Protein AF-A0A258KRB8-F1 (afdb_monomer)

Mean predicted aligned error: 3.17 Å

Sequence (82 aa):
MTSAVEANCDGLVGPTHSYVGLSPGNLASQKNAGEVSNPRGAALEGLGKMRKLADWGLPQFALPPHERPDISLLKSLGFSGS

Secondary structure (DSSP, 8-state):
-PPP---EEEEPPPTT-------TT-HHHHHTTTPPP-HHHHHHHHHHHHHHHHHTT--EEEEPPPPSS-HHHHHHTT----

pLDDT: mean 96.92, std 5.23, range [59.16, 98.75]

Solvent-accessible surface area (backbone atoms only — not comparable to full-atom values): 5176 Å² total; per-residue (Å²): 136,88,85,84,79,84,65,48,74,42,76,45,58,38,85,80,50,66,34,77,35,88,44,88,91,41,64,70,40,51,74,42,41,77,48,91,61,56,28,68,56,54,29,50,55,50,50,52,52,51,49,54,44,38,77,72,70,44,51,65,48,78,38,81,52,75,82,73,83,56,60,69,60,46,43,74,75,70,51,83,88,134

Foldseek 3Di:
DDDDADAAEEEQQDPPDDLQLPDPPPPVSPVCHPPDDDSVVVRVVRVVVQVVCVVVVGHGHYDY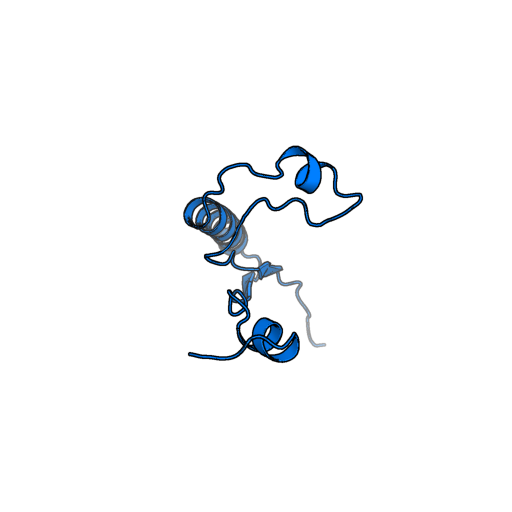DDDPPPVVVVVVVPDDDD

Structure (mmCIF, N/CA/C/O backbone):
data_AF-A0A258KRB8-F1
#
_entry.id   AF-A0A258KRB8-F1
#
loop_
_atom_site.group_PDB
_atom_site.id
_atom_site.type_symbol
_atom_site.label_atom_id
_atom_site.label_alt_id
_atom_site.label_comp_id
_atom_site.label_asym_id
_atom_site.label_entity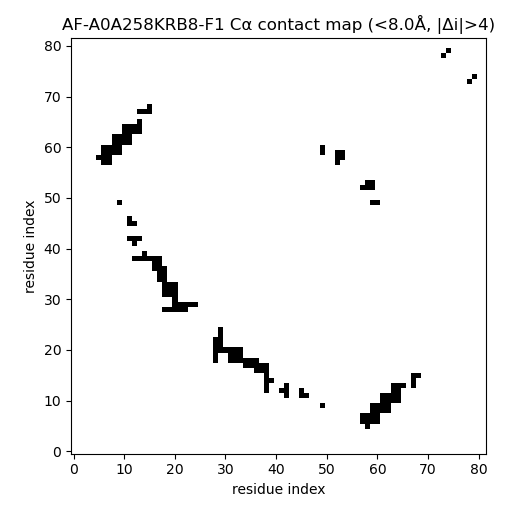_id
_atom_site.label_seq_id
_atom_site.pdbx_PDB_ins_code
_atom_site.Cartn_x
_atom_site.Cartn_y
_atom_site.Cartn_z
_atom_site.occupancy
_atom_site.B_iso_or_equiv
_atom_site.auth_seq_id
_atom_site.auth_comp_id
_atom_site.auth_asym_id
_atom_site.auth_atom_id
_atom_site.pdbx_PDB_model_num
ATOM 1 N N . M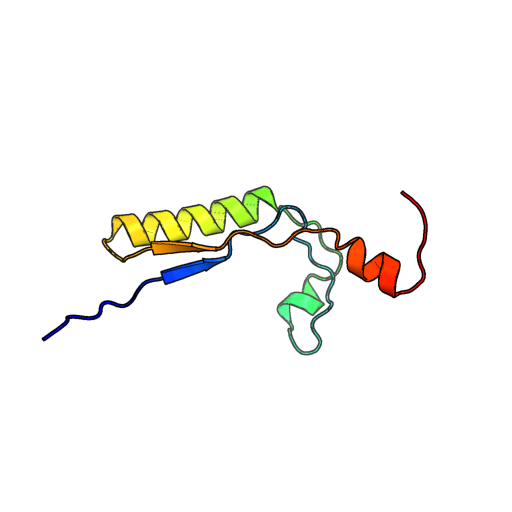ET A 1 1 ? -27.803 -15.540 20.927 1.00 59.16 1 MET A N 1
ATOM 2 C CA . MET A 1 1 ? -27.629 -14.904 19.604 1.00 59.16 1 MET A CA 1
ATOM 3 C C . MET A 1 1 ? -26.216 -14.366 19.546 1.00 59.16 1 MET A C 1
ATOM 5 O O . MET A 1 1 ? -25.826 -13.664 20.469 1.00 59.16 1 MET A O 1
ATOM 9 N N . THR A 1 2 ? -25.433 -14.742 18.543 1.00 74.81 2 THR A N 1
ATOM 10 C CA . THR A 1 2 ? -24.096 -14.178 18.329 1.00 74.81 2 THR A CA 1
ATOM 11 C C . THR A 1 2 ? -24.265 -12.833 17.628 1.00 74.81 2 THR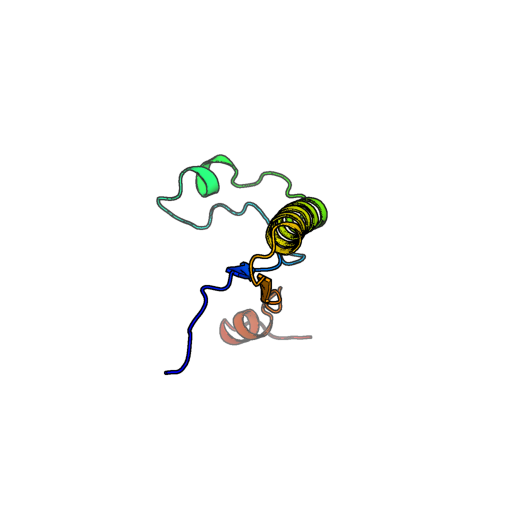 A C 1
ATOM 13 O O . THR A 1 2 ? -24.914 -12.771 16.588 1.00 74.81 2 THR A O 1
ATOM 16 N N . SER A 1 3 ? -23.740 -11.757 18.213 1.00 88.12 3 SER A N 1
ATOM 17 C CA . SER A 1 3 ? -23.740 -10.435 17.579 1.00 88.12 3 SER A CA 1
ATOM 18 C C . SER A 1 3 ? -22.580 -10.355 16.592 1.00 88.12 3 SER A C 1
ATOM 20 O O . SER A 1 3 ? -21.448 -10.657 16.966 1.00 88.12 3 SER A O 1
ATOM 22 N N . ALA A 1 4 ? -22.852 -9.946 15.355 1.00 93.62 4 ALA A N 1
ATOM 23 C CA . ALA A 1 4 ? -21.823 -9.609 14.375 1.00 93.62 4 ALA A CA 1
ATOM 24 C C . ALA A 1 4 ? -21.626 -8.088 14.342 1.00 93.62 4 ALA A C 1
ATOM 26 O O . ALA A 1 4 ? -22.569 -7.334 14.585 1.00 93.62 4 ALA A O 1
ATOM 27 N N . VAL A 1 5 ? -20.405 -7.648 14.053 1.00 94.88 5 VAL A N 1
ATOM 28 C CA . VAL A 1 5 ? -20.051 -6.233 13.888 1.00 94.88 5 VAL A CA 1
ATOM 29 C C . VAL A 1 5 ? -19.240 -6.109 12.604 1.00 94.88 5 VAL A C 1
ATOM 31 O O . VAL A 1 5 ? -18.416 -6.975 12.310 1.00 94.88 5 VAL A O 1
ATOM 34 N N . GLU A 1 6 ? -19.494 -5.057 11.832 1.00 97.00 6 GLU A N 1
ATOM 35 C CA . GLU A 1 6 ? -18.694 -4.734 10.654 1.00 97.00 6 GLU A CA 1
ATOM 36 C C . GLU A 1 6 ? -17.289 -4.287 11.073 1.00 97.00 6 GLU A C 1
ATOM 38 O O . GLU A 1 6 ? -17.119 -3.530 12.031 1.00 97.00 6 GLU A O 1
ATOM 43 N N . ALA A 1 7 ? -16.280 -4.761 10.351 1.00 97.31 7 ALA A N 1
ATOM 44 C CA . ALA A 1 7 ? -14.896 -4.380 10.565 1.00 97.31 7 ALA A CA 1
ATOM 45 C C . ALA A 1 7 ? -14.266 -3.916 9.255 1.00 97.31 7 ALA A C 1
ATOM 47 O O . ALA A 1 7 ? -14.471 -4.529 8.207 1.00 97.31 7 ALA A O 1
ATOM 48 N N . ASN A 1 8 ? -13.447 -2.872 9.341 1.00 98.50 8 ASN A N 1
ATOM 49 C CA . ASN A 1 8 ? -12.650 -2.399 8.221 1.00 98.50 8 ASN A CA 1
ATOM 50 C C . ASN A 1 8 ? -11.351 -3.202 8.141 1.00 98.50 8 ASN A C 1
ATOM 52 O O . ASN A 1 8 ? -10.615 -3.308 9.122 1.00 98.50 8 ASN A O 1
ATOM 56 N N . CYS A 1 9 ? -11.052 -3.740 6.963 1.00 98.38 9 CYS A N 1
ATOM 57 C CA . CYS A 1 9 ? -9.795 -4.422 6.666 1.00 98.38 9 CYS A CA 1
ATOM 58 C C . CYS A 1 9 ? -9.117 -3.693 5.510 1.00 98.38 9 CYS A C 1
ATOM 60 O O . CYS A 1 9 ? -9.491 -3.864 4.351 1.00 98.38 9 CYS A O 1
ATOM 62 N N . ASP A 1 10 ? -8.122 -2.873 5.826 1.00 98.69 10 ASP A N 1
ATOM 63 C CA . ASP A 1 10 ? -7.495 -1.991 4.851 1.00 98.69 10 ASP A CA 1
ATOM 64 C C . ASP A 1 10 ? -6.159 -2.534 4.351 1.00 98.69 10 ASP A C 1
ATOM 66 O O . ASP A 1 10 ? -5.351 -3.046 5.123 1.00 98.69 10 ASP A O 1
ATOM 70 N N . GLY A 1 11 ? -5.890 -2.373 3.054 1.00 98.50 11 GLY A N 1
ATOM 71 C CA . GLY A 1 11 ? -4.596 -2.717 2.469 1.00 98.50 11 GLY A CA 1
ATOM 72 C C . GLY A 1 11 ? -3.514 -1.711 2.857 1.00 98.50 11 GLY A C 1
ATOM 73 O O . GLY A 1 11 ? -3.647 -0.515 2.592 1.00 98.50 11 GLY A O 1
ATOM 74 N N . LEU A 1 12 ? -2.416 -2.190 3.443 1.00 98.31 12 LEU A N 1
ATOM 75 C CA . LEU A 1 12 ? -1.221 -1.380 3.640 1.00 98.31 12 LEU A CA 1
ATOM 76 C C . LEU A 1 12 ? -0.509 -1.191 2.295 1.00 98.31 12 LEU A C 1
ATOM 78 O O . LEU A 1 12 ? -0.179 -2.158 1.606 1.00 98.31 12 LEU A O 1
ATOM 82 N N . VAL A 1 13 ? -0.256 0.063 1.924 1.00 98.56 13 VAL A N 1
ATOM 83 C CA . VAL A 1 13 ? 0.438 0.390 0.673 1.00 98.56 13 VAL A CA 1
ATOM 84 C C . VAL A 1 13 ? 1.866 -0.160 0.709 1.00 98.56 13 VAL A C 1
ATOM 86 O O . VAL A 1 13 ? 2.623 0.092 1.646 1.00 98.56 13 VAL A O 1
ATOM 89 N N . GLY A 1 14 ? 2.228 -0.924 -0.323 1.00 98.31 14 GLY A N 1
ATOM 90 C CA . GLY A 1 14 ? 3.547 -1.539 -0.446 1.00 98.31 14 GLY A CA 1
ATOM 91 C C . GLY A 1 14 ? 4.646 -0.567 -0.896 1.00 98.31 14 GLY A C 1
ATOM 92 O O . GLY A 1 14 ? 4.361 0.477 -1.489 1.00 98.31 14 GLY A O 1
ATOM 93 N N . PRO A 1 15 ? 5.924 -0.930 -0.687 1.00 98.19 15 PRO A N 1
ATOM 94 C CA . PRO A 1 15 ? 7.066 -0.065 -0.993 1.00 98.19 15 PRO A CA 1
ATOM 95 C C . PRO A 1 15 ? 7.259 0.199 -2.494 1.00 98.19 15 PRO A C 1
ATOM 97 O O . PRO A 1 15 ? 7.898 1.178 -2.861 1.00 98.19 15 PRO A O 1
ATOM 100 N N . THR A 1 16 ? 6.687 -0.637 -3.365 1.00 98.25 16 THR A N 1
ATOM 101 C CA . THR A 1 16 ? 6.761 -0.497 -4.830 1.00 98.25 16 THR A CA 1
ATOM 102 C C . THR A 1 16 ? 5.551 0.227 -5.435 1.00 98.25 16 THR A C 1
ATOM 104 O O . THR A 1 16 ? 5.290 0.095 -6.634 1.00 98.25 16 THR A O 1
ATOM 107 N N . HIS A 1 17 ? 4.758 0.936 -4.622 1.00 98.31 17 HIS A N 1
AT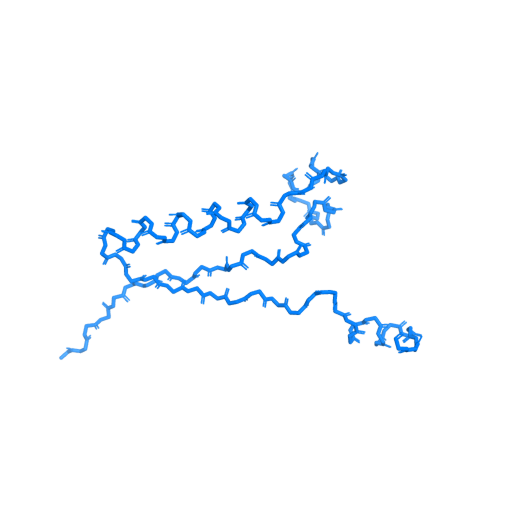OM 108 C CA . HIS A 1 17 ? 3.661 1.769 -5.117 1.00 98.31 17 HIS A CA 1
ATOM 109 C C . HIS A 1 17 ? 4.171 2.745 -6.186 1.00 98.31 17 HIS A C 1
ATOM 111 O O . HIS A 1 17 ? 5.165 3.428 -5.965 1.00 98.31 17 HIS A O 1
ATOM 117 N N . SER A 1 18 ? 3.518 2.774 -7.349 1.00 97.88 18 SER A N 1
ATOM 118 C CA . SER A 1 18 ? 3.958 3.537 -8.521 1.00 97.88 18 SER A CA 1
ATOM 119 C C . SER A 1 18 ? 2.799 3.814 -9.477 1.00 97.88 18 SER A C 1
ATOM 121 O O . SER A 1 18 ? 1.770 3.130 -9.447 1.00 97.88 18 SER A O 1
ATOM 123 N N . TYR A 1 19 ? 2.971 4.807 -10.349 1.00 98.12 19 TYR A N 1
ATOM 124 C CA . TYR A 1 19 ? 1.980 5.187 -11.351 1.00 98.12 19 TYR A CA 1
ATOM 125 C C . TYR A 1 19 ? 2.382 4.689 -12.742 1.00 98.12 19 TYR A C 1
ATOM 127 O O . TYR A 1 19 ? 2.940 5.418 -13.551 1.00 98.12 19 TYR A O 1
ATOM 135 N N . VAL A 1 20 ? 2.107 3.415 -13.034 1.00 97.25 20 VAL A N 1
ATOM 136 C CA . VAL A 1 20 ? 2.543 2.777 -14.297 1.00 97.25 20 VAL A CA 1
ATOM 137 C C . VAL A 1 20 ? 1.485 2.863 -15.412 1.00 97.25 20 VAL A C 1
ATOM 139 O O . VAL A 1 20 ? 1.799 2.676 -16.581 1.00 97.25 20 VAL A O 1
ATOM 142 N N . GLY A 1 21 ? 0.221 3.150 -15.086 1.00 97.06 21 GLY A N 1
ATOM 143 C CA . GLY A 1 21 ? -0.848 3.254 -16.094 1.00 97.06 21 GLY A CA 1
ATOM 144 C C . GLY A 1 21 ? -1.387 1.915 -16.617 1.00 97.06 21 GLY A C 1
ATOM 145 O O . GLY A 1 21 ? -2.008 1.875 -17.675 1.00 97.06 21 GLY A O 1
ATOM 146 N N . LEU A 1 22 ? -1.183 0.811 -15.888 1.00 97.12 22 LEU A N 1
ATOM 147 C CA . LEU A 1 22 ? -1.508 -0.555 -16.339 1.00 97.12 22 LEU A CA 1
ATOM 148 C C . LEU A 1 22 ? -3.001 -0.935 -16.255 1.00 97.12 22 LEU A C 1
ATOM 150 O O . LEU A 1 22 ? -3.338 -2.105 -16.405 1.00 97.12 22 LEU A O 1
ATOM 154 N N . SER A 1 23 ? -3.907 0.006 -15.971 1.00 96.75 23 SER A N 1
ATOM 155 C CA . SER A 1 23 ? -5.344 -0.262 -15.788 1.00 96.75 23 SER A CA 1
ATOM 156 C C . SER A 1 23 ? -6.196 0.429 -16.864 1.00 96.75 23 SER A C 1
ATOM 158 O O . SER A 1 23 ? -6.655 1.555 -16.646 1.00 96.75 23 SER A O 1
ATOM 160 N N . PRO A 1 24 ? -6.435 -0.211 -18.026 1.00 95.56 24 PRO A N 1
ATOM 161 C CA . PRO A 1 24 ? -7.311 0.326 -19.064 1.00 95.56 24 PRO A CA 1
ATOM 162 C C . PRO A 1 24 ? -8.709 0.657 -18.526 1.00 95.56 24 PRO A C 1
ATOM 164 O O . PRO A 1 24 ? -9.311 -0.138 -17.809 1.00 95.56 24 PRO A O 1
ATOM 167 N N . GLY A 1 25 ? -9.215 1.848 -18.851 1.00 96.88 25 GLY A N 1
ATOM 168 C CA . GLY A 1 25 ? -10.510 2.345 -18.365 1.00 96.88 25 GLY A CA 1
ATOM 169 C C . GLY A 1 25 ? -10.446 3.076 -17.018 1.00 96.88 25 GLY A C 1
ATOM 170 O O . GLY A 1 25 ? -11.356 3.837 -16.697 1.00 96.88 25 GLY A O 1
ATOM 171 N N . ASN A 1 26 ? -9.354 2.944 -16.257 1.00 98.06 26 ASN A N 1
ATOM 172 C CA . ASN A 1 26 ? -9.121 3.771 -15.077 1.00 98.06 26 ASN A CA 1
ATOM 173 C C . ASN A 1 26 ? -8.457 5.094 -15.488 1.00 98.06 26 ASN A C 1
ATOM 175 O O . ASN A 1 26 ? -7.235 5.182 -15.627 1.00 98.06 26 ASN A O 1
ATOM 179 N N . LEU A 1 27 ? -9.273 6.143 -15.628 1.00 97.81 27 LEU A N 1
ATOM 180 C CA . LEU A 1 27 ? -8.809 7.475 -16.023 1.00 97.81 27 LEU A CA 1
ATOM 181 C C . LEU A 1 27 ? -7.731 8.036 -15.083 1.00 97.81 27 LEU A C 1
ATOM 183 O O . LEU A 1 27 ? -6.825 8.712 -15.556 1.00 97.81 27 LEU A O 1
ATOM 187 N N . ALA A 1 28 ? -7.792 7.765 -13.775 1.00 97.50 28 ALA A N 1
ATOM 188 C CA . ALA A 1 28 ? -6.777 8.236 -12.832 1.00 97.50 28 ALA A CA 1
ATOM 189 C C . ALA A 1 28 ? -5.437 7.509 -13.031 1.00 97.50 28 ALA A C 1
ATOM 191 O O . ALA A 1 28 ? -4.389 8.146 -13.007 1.00 97.50 28 ALA A O 1
ATOM 192 N N . SER A 1 29 ? -5.463 6.196 -13.286 1.00 97.25 29 SER A N 1
ATOM 193 C CA . SER A 1 29 ? -4.250 5.424 -13.592 1.00 97.25 29 SER A CA 1
ATOM 194 C C . SER A 1 29 ? -3.592 5.903 -14.887 1.00 97.25 29 SER A C 1
ATOM 196 O O . SER A 1 29 ? -2.384 6.114 -14.913 1.00 97.25 29 SER A O 1
ATOM 198 N N . GLN A 1 30 ? -4.389 6.122 -15.936 1.00 97.75 30 GLN A N 1
ATOM 199 C CA . GLN A 1 30 ? -3.898 6.570 -17.242 1.00 97.75 30 GLN A CA 1
ATOM 200 C C . GLN A 1 30 ? -3.349 8.000 -17.202 1.00 97.75 30 GLN A C 1
ATOM 202 O O . GLN A 1 30 ? -2.295 8.263 -17.769 1.00 97.75 30 GLN A O 1
ATOM 207 N N . LYS A 1 31 ? -4.038 8.923 -16.519 1.00 97.94 31 LYS A N 1
ATOM 208 C CA . LYS A 1 31 ? -3.635 10.338 -16.451 1.00 97.94 31 LYS A CA 1
ATOM 209 C C . LYS A 1 31 ? -2.338 10.571 -15.682 1.00 97.94 31 LYS A C 1
ATOM 211 O O . LYS A 1 31 ? -1.626 11.504 -16.015 1.00 97.94 31 LYS A O 1
ATOM 216 N N . ASN A 1 32 ? -2.054 9.758 -14.666 1.00 97.75 32 ASN A N 1
ATOM 217 C CA . ASN A 1 32 ? -0.853 9.901 -13.835 1.00 97.75 32 ASN A CA 1
ATOM 218 C C . ASN A 1 32 ? 0.280 8.952 -14.267 1.00 97.75 32 ASN A C 1
ATOM 220 O O . ASN A 1 32 ? 1.257 8.795 -13.541 1.00 97.75 32 ASN A O 1
ATOM 224 N N . ALA A 1 33 ? 0.144 8.261 -15.403 1.00 97.88 33 ALA A N 1
ATOM 225 C CA . ALA A 1 33 ? 1.132 7.287 -15.850 1.00 97.88 33 ALA A CA 1
ATOM 226 C C . ALA A 1 33 ? 2.507 7.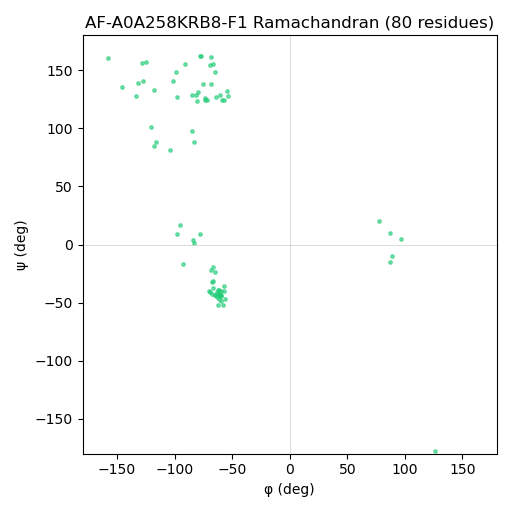945 -16.072 1.00 97.88 33 ALA A C 1
ATOM 228 O O . ALA A 1 33 ? 2.619 8.931 -16.794 1.00 97.88 33 ALA A O 1
ATOM 229 N N . GLY A 1 34 ? 3.552 7.373 -15.471 1.00 96.94 34 GLY A N 1
ATOM 230 C CA . GLY A 1 34 ? 4.931 7.866 -15.537 1.00 96.94 34 GLY A CA 1
ATOM 231 C C . GLY A 1 34 ? 5.307 8.888 -14.460 1.00 96.94 34 GLY A C 1
ATOM 232 O O . GLY A 1 34 ? 6.493 9.171 -14.304 1.00 96.94 34 GLY A O 1
ATOM 233 N N . GLU A 1 35 ? 4.345 9.403 -13.691 1.00 98.31 35 GLU A N 1
ATOM 234 C CA . GLU A 1 35 ? 4.620 10.364 -12.620 1.00 98.31 35 GLU A CA 1
ATOM 235 C C . GLU A 1 35 ? 5.365 9.733 -11.435 1.00 98.31 35 GLU A C 1
ATOM 237 O O . GLU A 1 35 ? 5.253 8.536 -11.142 1.00 98.31 35 GLU A O 1
ATOM 242 N N . VAL A 1 36 ? 6.105 10.569 -10.700 1.00 98.19 36 VAL A N 1
ATOM 243 C CA . VAL A 1 36 ? 6.847 10.140 -9.508 1.00 98.19 36 VAL A CA 1
ATOM 244 C C . VAL A 1 36 ? 5.881 9.850 -8.359 1.00 98.19 36 VAL A C 1
ATOM 246 O O . VAL A 1 36 ? 5.111 10.705 -7.925 1.00 98.19 36 VAL A O 1
ATOM 249 N N . SER A 1 37 ? 5.957 8.640 -7.811 1.00 98.06 37 SER A N 1
ATOM 250 C CA . SER A 1 37 ? 5.201 8.228 -6.627 1.00 98.06 37 SER A CA 1
ATOM 251 C C . SER A 1 37 ? 5.959 8.487 -5.322 1.00 98.06 37 SER A C 1
ATOM 253 O O . SER A 1 37 ? 7.188 8.442 -5.281 1.00 98.06 37 SER A O 1
ATOM 255 N N . ASN A 1 38 ? 5.222 8.640 -4.216 1.00 98.44 38 ASN A N 1
ATOM 256 C CA . ASN A 1 38 ? 5.766 8.671 -2.855 1.00 98.44 38 ASN A CA 1
ATOM 257 C C . ASN A 1 38 ? 5.207 7.492 -2.028 1.00 98.44 38 ASN A C 1
ATOM 259 O O . ASN A 1 38 ? 4.219 7.672 -1.312 1.00 98.44 38 ASN A O 1
ATOM 263 N N . PRO A 1 39 ? 5.808 6.283 -2.100 1.00 98.44 39 PRO A N 1
ATOM 264 C CA . PRO A 1 39 ? 5.285 5.091 -1.422 1.00 98.44 39 PRO A CA 1
ATOM 265 C C . PRO A 1 39 ? 5.135 5.266 0.090 1.00 98.44 39 PRO A C 1
ATOM 267 O O . PRO A 1 39 ? 4.136 4.850 0.672 1.00 98.44 39 PRO A O 1
ATOM 270 N N . ARG A 1 40 ? 6.105 5.935 0.732 1.00 98.50 40 ARG A N 1
ATOM 271 C CA . ARG A 1 40 ? 6.048 6.224 2.171 1.00 98.50 40 ARG A CA 1
ATOM 272 C C . ARG A 1 40 ? 4.896 7.170 2.499 1.00 98.50 40 ARG A C 1
ATOM 274 O O . ARG A 1 40 ? 4.193 6.932 3.473 1.00 98.50 40 ARG A O 1
ATOM 281 N N . GLY A 1 41 ? 4.706 8.220 1.699 1.00 98.69 41 GLY A N 1
ATOM 282 C CA . GLY A 1 41 ? 3.578 9.144 1.834 1.00 98.69 41 GLY A CA 1
ATOM 283 C C . GLY A 1 41 ? 2.238 8.418 1.728 1.00 98.69 41 GLY A C 1
ATOM 284 O O . GLY A 1 41 ? 1.442 8.486 2.658 1.00 98.69 41 GLY A O 1
ATOM 285 N N . ALA A 1 42 ? 2.052 7.623 0.673 1.00 98.50 42 ALA A N 1
ATOM 286 C CA . ALA A 1 42 ? 0.830 6.847 0.458 1.00 98.50 42 ALA A CA 1
ATOM 287 C C . ALA A 1 42 ? 0.542 5.856 1.606 1.00 98.50 42 ALA A C 1
ATOM 289 O O . ALA A 1 42 ? -0.600 5.717 2.047 1.00 98.50 42 ALA A O 1
ATOM 290 N N . ALA A 1 43 ? 1.576 5.199 2.147 1.00 98.56 43 ALA A N 1
ATOM 291 C CA . ALA A 1 43 ? 1.426 4.336 3.319 1.00 98.56 43 ALA A CA 1
ATOM 292 C C . ALA A 1 43 ? 1.019 5.124 4.577 1.00 98.56 43 ALA A C 1
ATOM 294 O O . ALA A 1 43 ? 0.134 4.687 5.312 1.00 98.56 43 ALA A O 1
ATOM 295 N N . LEU A 1 44 ? 1.628 6.290 4.822 1.00 98.69 44 LEU A N 1
ATOM 296 C CA . LEU A 1 44 ? 1.300 7.143 5.970 1.00 98.69 44 LEU A CA 1
ATOM 297 C C . LEU A 1 44 ? -0.116 7.727 5.882 1.00 98.69 44 LEU A C 1
ATOM 299 O O . LEU A 1 44 ? -0.799 7.791 6.901 1.00 98.69 44 LEU A O 1
ATOM 303 N N . GLU A 1 45 ? -0.580 8.101 4.690 1.00 98.75 45 GLU A N 1
ATOM 304 C CA . GLU A 1 45 ? -1.962 8.539 4.458 1.00 98.75 45 GLU A CA 1
ATOM 305 C C . GLU A 1 45 ? -2.963 7.424 4.793 1.00 98.75 45 GLU A C 1
ATOM 307 O O . GLU A 1 45 ? -3.922 7.642 5.541 1.00 98.75 45 GLU A O 1
ATOM 312 N N . GLY A 1 46 ? -2.700 6.202 4.314 1.00 98.50 46 GLY A N 1
ATOM 313 C CA . GLY A 1 46 ? -3.507 5.023 4.630 1.00 98.50 46 GLY A CA 1
ATOM 314 C C . GLY A 1 46 ? -3.547 4.720 6.130 1.00 98.50 46 GLY A C 1
ATOM 315 O O . GLY A 1 46 ? -4.628 4.567 6.699 1.00 98.50 46 GLY A O 1
ATOM 316 N N . LEU A 1 47 ? -2.385 4.703 6.792 1.00 98.69 47 LEU A N 1
ATOM 317 C CA . LEU A 1 47 ? -2.276 4.488 8.240 1.00 98.69 47 LEU A CA 1
ATOM 318 C C . LEU A 1 47 ? -2.981 5.586 9.044 1.00 98.69 47 LEU A C 1
ATOM 320 O O . LEU A 1 47 ? -3.643 5.285 10.036 1.00 98.69 47 LEU A O 1
ATOM 324 N N . GLY A 1 48 ? -2.880 6.845 8.611 1.00 98.75 48 GLY A N 1
ATOM 325 C CA . GLY A 1 48 ? -3.579 7.969 9.229 1.00 98.75 48 GLY A CA 1
ATOM 326 C C . GLY A 1 48 ? -5.095 7.781 9.199 1.00 98.75 48 GLY A C 1
ATOM 327 O O . GLY A 1 48 ? -5.760 7.948 10.223 1.00 98.75 48 GLY A O 1
ATOM 328 N N . LYS A 1 49 ? -5.639 7.348 8.055 1.00 98.75 49 LYS A N 1
ATOM 329 C CA . LYS A 1 49 ? -7.060 7.004 7.922 1.00 98.75 49 LYS A CA 1
ATOM 330 C C . LYS A 1 49 ? -7.454 5.838 8.835 1.00 98.75 49 LYS A C 1
ATOM 332 O O . LYS A 1 49 ? -8.409 5.974 9.594 1.00 98.75 49 LYS A O 1
ATOM 337 N N . MET A 1 50 ? -6.725 4.719 8.784 1.00 98.75 50 MET A N 1
ATOM 338 C CA . MET A 1 50 ? -7.008 3.539 9.618 1.00 98.75 50 MET A CA 1
ATOM 339 C C . MET A 1 50 ? -7.019 3.915 11.104 1.00 98.75 50 MET A C 1
ATOM 341 O O . MET A 1 50 ? -7.952 3.581 11.831 1.00 98.75 50 MET A O 1
ATOM 345 N N . ARG A 1 51 ? -6.010 4.677 11.549 1.00 98.62 51 ARG A N 1
ATOM 346 C CA . ARG A 1 51 ? -5.914 5.147 12.932 1.00 98.62 51 ARG A CA 1
ATOM 347 C C . ARG A 1 51 ? -7.113 6.009 13.316 1.00 98.62 51 ARG A C 1
ATOM 349 O O . ARG A 1 51 ? -7.677 5.800 14.382 1.00 98.62 51 ARG A O 1
ATOM 356 N N . LYS A 1 52 ? -7.528 6.931 12.442 1.00 98.69 52 LYS A N 1
ATOM 357 C CA . LYS A 1 52 ? -8.679 7.810 12.683 1.00 98.69 52 LYS A CA 1
ATOM 358 C C . LYS A 1 52 ? -9.976 7.025 12.902 1.00 98.69 52 LYS A C 1
ATOM 360 O O . LYS A 1 52 ? -10.726 7.358 13.812 1.00 98.69 52 LYS A O 1
ATOM 365 N N . LEU A 1 53 ? -10.227 5.995 12.090 1.00 98.50 53 LEU A N 1
ATOM 366 C CA . LEU A 1 53 ? -11.416 5.144 12.218 1.00 98.50 53 LEU A CA 1
ATOM 367 C C . LEU A 1 53 ? -11.363 4.283 13.487 1.00 98.50 53 LEU A C 1
ATOM 369 O O . LEU A 1 53 ? -12.362 4.183 14.198 1.00 98.50 53 LEU A O 1
ATOM 373 N N . ALA A 1 54 ? -10.191 3.732 13.810 1.00 98.38 54 ALA A N 1
ATOM 374 C CA . ALA A 1 54 ? -9.978 3.000 15.056 1.00 98.38 54 ALA A CA 1
ATOM 375 C C . ALA A 1 54 ? -10.207 3.889 16.293 1.00 98.38 54 ALA A C 1
ATOM 377 O O . ALA A 1 54 ? -10.868 3.469 17.240 1.00 98.38 54 ALA A O 1
ATOM 378 N N . ASP A 1 55 ? -9.730 5.139 16.266 1.00 98.62 55 ASP A N 1
ATOM 379 C CA . ASP A 1 55 ? -9.949 6.123 17.337 1.00 98.62 55 ASP A CA 1
ATOM 380 C C . ASP A 1 55 ? -11.434 6.505 17.498 1.00 98.62 55 ASP A C 1
ATOM 382 O O . ASP A 1 55 ? -11.849 6.924 18.577 1.00 98.62 55 ASP A O 1
ATOM 386 N N . TRP A 1 56 ? -12.254 6.337 16.454 1.00 98.25 56 TRP A N 1
ATOM 387 C CA . TRP A 1 56 ? -13.716 6.481 16.516 1.00 98.25 56 TRP A CA 1
ATOM 388 C C . TRP A 1 56 ? -14.445 5.226 17.017 1.00 98.25 56 TRP A C 1
ATOM 390 O O . TRP A 1 56 ? -15.671 5.230 17.109 1.00 98.25 56 TRP A O 1
ATOM 400 N N . GLY A 1 57 ? -13.714 4.166 17.367 1.00 97.88 57 GLY A N 1
ATOM 401 C CA . GLY A 1 57 ? -14.270 2.928 17.910 1.00 97.88 57 GLY A CA 1
ATOM 402 C C . GLY A 1 57 ? -14.704 1.910 16.856 1.00 97.88 57 GLY A C 1
ATOM 403 O O . GLY A 1 57 ? -15.341 0.918 17.207 1.00 97.88 57 GLY A O 1
ATOM 404 N N . LEU A 1 58 ? -14.367 2.120 15.579 1.00 98.25 58 LEU A N 1
ATOM 405 C CA . LEU A 1 58 ? -14.630 1.137 14.528 1.00 98.25 58 LEU A CA 1
ATOM 406 C C . LEU A 1 58 ? -13.564 0.028 14.566 1.00 98.25 58 LEU A C 1
ATOM 408 O O . LEU A 1 58 ? -12.371 0.347 14.583 1.00 98.25 58 LEU A O 1
ATOM 412 N N . PRO A 1 59 ? -13.945 -1.265 14.538 1.00 98.19 59 PRO A N 1
ATOM 413 C CA . PRO A 1 59 ? -12.979 -2.346 14.391 1.00 98.19 59 PRO A CA 1
ATOM 414 C C . PRO A 1 59 ? -12.162 -2.170 13.107 1.00 98.19 59 PRO A C 1
ATOM 416 O O . PRO A 1 59 ? -12.720 -2.057 12.014 1.00 98.19 59 PRO A O 1
ATOM 419 N N . GLN A 1 60 ? -10.839 -2.132 13.247 1.00 98.69 60 GLN A N 1
ATOM 420 C CA . GLN A 1 60 ? -9.917 -1.809 12.164 1.00 98.69 60 GLN A CA 1
ATOM 421 C C . GLN A 1 60 ? -8.759 -2.805 12.135 1.00 98.69 60 GLN A C 1
ATOM 423 O O . GLN A 1 60 ? -8.053 -2.990 13.127 1.00 98.69 60 GLN A O 1
ATOM 428 N N . PHE A 1 61 ? -8.526 -3.389 10.965 1.00 98.19 61 PHE A N 1
ATOM 429 C CA . PHE A 1 61 ? -7.436 -4.310 10.676 1.00 98.19 61 PHE A CA 1
ATOM 430 C C . PHE A 1 61 ? -6.624 -3.816 9.478 1.00 98.19 61 PHE A C 1
ATOM 432 O O . PHE A 1 61 ? -7.116 -3.046 8.647 1.00 98.19 61 PHE A O 1
ATOM 439 N N . ALA A 1 62 ? -5.377 -4.273 9.395 1.00 98.12 62 ALA A N 1
ATOM 440 C CA . ALA A 1 62 ? -4.478 -3.997 8.283 1.00 98.12 62 ALA A CA 1
ATOM 441 C C . ALA A 1 62 ? -4.092 -5.305 7.584 1.00 98.12 62 ALA A C 1
ATOM 443 O O . ALA A 1 62 ? -3.715 -6.280 8.236 1.00 98.12 62 ALA A O 1
ATOM 444 N N . LEU A 1 63 ? -4.162 -5.307 6.256 1.00 98.50 63 LEU A N 1
ATOM 445 C CA . LEU A 1 63 ? -3.692 -6.384 5.394 1.00 98.50 63 LEU A CA 1
ATOM 446 C C . LEU A 1 63 ? -2.294 -6.015 4.867 1.00 98.50 63 LEU A C 1
ATOM 448 O O . LEU A 1 63 ? -2.130 -4.916 4.328 1.00 98.50 63 LEU A O 1
ATOM 452 N N . PRO A 1 64 ? -1.276 -6.880 5.029 1.00 98.12 64 PRO A N 1
ATOM 453 C CA . PRO A 1 64 ? 0.082 -6.577 4.588 1.00 98.12 64 PRO A CA 1
ATOM 454 C C . PRO A 1 64 ? 0.172 -6.488 3.055 1.00 98.12 64 PRO A C 1
ATOM 456 O O . PRO A 1 64 ? -0.625 -7.115 2.350 1.00 98.12 64 PRO A O 1
ATOM 459 N N . PRO A 1 65 ? 1.156 -5.745 2.513 1.00 98.38 65 PRO A N 1
ATOM 460 C CA . PRO A 1 65 ? 1.405 -5.735 1.081 1.00 98.38 65 PRO A CA 1
ATOM 461 C C . PRO A 1 65 ? 1.955 -7.087 0.612 1.00 98.38 65 PRO A C 1
ATOM 463 O O . PRO A 1 65 ? 2.493 -7.875 1.390 1.00 98.38 65 PRO A O 1
ATOM 466 N N . HIS A 1 66 ? 1.860 -7.335 -0.690 1.00 98.12 66 HIS A N 1
ATOM 467 C CA . HIS A 1 66 ? 2.452 -8.517 -1.312 1.00 98.12 66 HIS A CA 1
ATOM 468 C C . HIS A 1 66 ? 3.963 -8.343 -1.511 1.00 98.12 66 HIS A C 1
ATOM 470 O O . HIS A 1 66 ? 4.471 -7.220 -1.566 1.00 98.12 66 HIS A O 1
ATOM 476 N N . GLU A 1 67 ? 4.667 -9.457 -1.714 1.00 98.00 67 GLU A N 1
ATOM 477 C CA . GLU A 1 67 ? 6.047 -9.445 -2.197 1.00 98.00 67 GLU A CA 1
ATOM 478 C C . GLU A 1 67 ? 6.126 -8.746 -3.559 1.00 98.00 67 GLU A C 1
ATOM 480 O O . GLU A 1 67 ? 5.423 -9.109 -4.508 1.00 98.00 67 GLU A O 1
ATOM 485 N N . ARG A 1 68 ? 6.969 -7.717 -3.653 1.00 97.88 68 ARG A N 1
ATOM 486 C CA . ARG A 1 68 ? 7.264 -6.992 -4.890 1.00 97.88 68 ARG A CA 1
ATOM 487 C C . ARG A 1 68 ? 8.734 -6.547 -4.871 1.00 97.88 68 ARG A C 1
ATOM 489 O O . ARG A 1 68 ? 9.148 -5.993 -3.851 1.00 97.88 68 ARG A O 1
ATOM 496 N N . PRO A 1 69 ? 9.497 -6.700 -5.973 1.00 97.44 69 PRO A N 1
ATOM 497 C CA . PRO A 1 69 ? 9.111 -7.297 -7.262 1.00 97.44 69 PRO A CA 1
ATOM 498 C C . PRO A 1 69 ? 8.784 -8.796 -7.172 1.00 97.44 69 PRO A C 1
ATOM 500 O O . PRO A 1 69 ? 9.358 -9.501 -6.354 1.00 97.44 69 PRO A O 1
ATOM 503 N N . ASP A 1 70 ? 7.863 -9.281 -8.010 1.00 97.69 70 ASP A N 1
ATOM 504 C CA . ASP A 1 70 ? 7.508 -10.707 -8.060 1.00 97.69 70 ASP A CA 1
ATOM 505 C C . ASP A 1 70 ? 8.510 -11.467 -8.943 1.00 97.69 70 ASP A C 1
ATOM 507 O O . ASP A 1 70 ? 8.341 -11.597 -10.158 1.00 97.69 70 ASP A O 1
ATOM 511 N N . ILE A 1 71 ? 9.604 -11.924 -8.331 1.00 97.88 71 ILE A N 1
ATOM 512 C CA . ILE A 1 71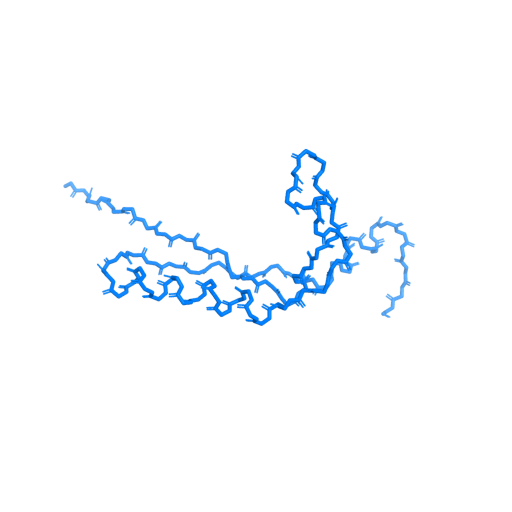 ? 10.679 -12.638 -9.034 1.00 97.88 71 ILE A CA 1
ATOM 513 C C . ILE A 1 71 ? 10.198 -13.997 -9.555 1.00 97.88 71 ILE A C 1
ATOM 515 O O . ILE A 1 71 ? 10.654 -14.454 -10.605 1.00 97.88 71 ILE A O 1
ATOM 519 N N . SER A 1 72 ? 9.256 -14.633 -8.857 1.00 97.75 72 SER A N 1
ATOM 520 C CA . SER A 1 72 ? 8.681 -15.915 -9.272 1.00 97.75 72 SER A CA 1
ATOM 521 C C . SER A 1 72 ? 7.933 -15.787 -10.600 1.00 97.75 72 SER A C 1
ATOM 523 O O . SER A 1 72 ? 8.105 -16.634 -11.478 1.00 97.75 72 SER A O 1
ATOM 525 N N . LEU A 1 73 ? 7.177 -14.700 -10.789 1.00 97.75 73 LEU A N 1
ATOM 526 C CA . LEU A 1 73 ? 6.544 -14.376 -12.069 1.00 97.75 73 LEU A CA 1
ATOM 527 C C . LEU A 1 73 ? 7.577 -14.150 -13.180 1.00 97.75 73 LEU A C 1
ATOM 529 O O . LEU A 1 73 ? 7.409 -14.650 -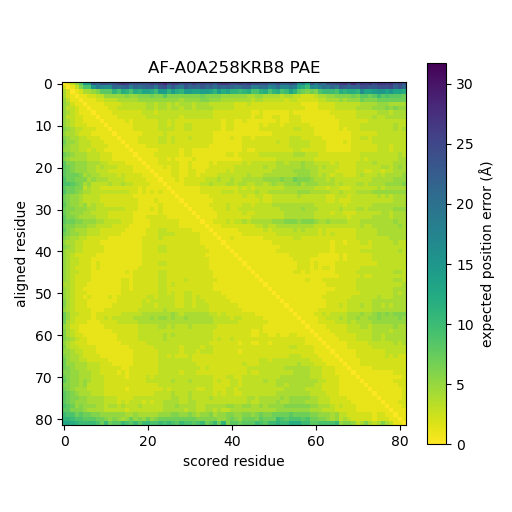14.286 1.00 97.75 73 LEU A O 1
ATOM 533 N N . LEU A 1 74 ? 8.665 -13.426 -12.910 1.00 98.25 74 LEU A N 1
ATOM 534 C CA . LEU A 1 74 ? 9.709 -13.238 -13.924 1.00 98.25 74 LEU A CA 1
ATOM 535 C C . LEU A 1 74 ? 10.330 -14.583 -14.328 1.00 98.25 74 LEU A C 1
ATOM 537 O O . LEU A 1 74 ? 10.487 -14.866 -15.514 1.00 98.25 74 LEU A O 1
ATOM 541 N N . LYS A 1 75 ? 10.607 -15.466 -13.367 1.00 98.00 75 LYS A N 1
ATOM 542 C CA . LYS A 1 75 ? 11.133 -16.803 -13.667 1.00 98.00 75 LYS A CA 1
ATOM 543 C C . LYS A 1 75 ? 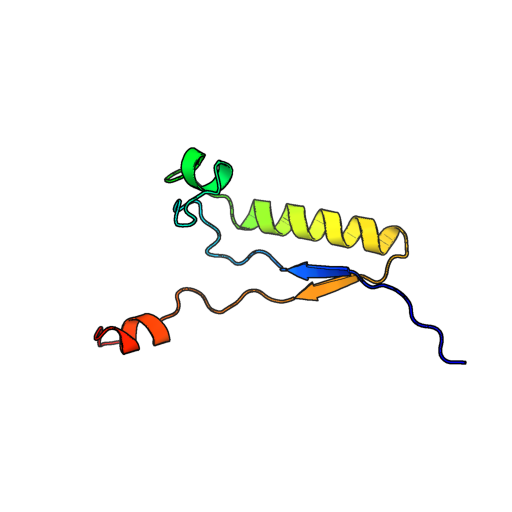10.171 -17.642 -14.509 1.00 98.00 75 LYS A C 1
ATOM 545 O O . LYS A 1 75 ? 10.615 -18.321 -15.432 1.00 98.00 75 LYS A O 1
ATOM 550 N N . SER A 1 76 ? 8.863 -17.565 -14.253 1.00 98.19 76 SER A N 1
ATOM 551 C CA . SER A 1 76 ? 7.870 -18.295 -15.056 1.00 98.19 76 SER A CA 1
ATOM 552 C C . SER A 1 76 ? 7.745 -17.773 -16.494 1.00 98.19 76 SER A C 1
ATOM 554 O O . SER A 1 76 ? 7.349 -18.527 -17.379 1.00 98.19 76 SER A O 1
ATOM 556 N N . LEU A 1 77 ? 8.149 -16.525 -16.749 1.00 98.31 77 LEU A N 1
ATOM 557 C CA . LEU A 1 77 ? 8.223 -15.922 -18.085 1.00 98.31 77 LEU A CA 1
ATOM 558 C C . LEU A 1 77 ? 9.529 -16.242 -18.840 1.00 98.31 77 LEU A C 1
ATOM 560 O O . LEU A 1 77 ? 9.726 -15.747 -19.948 1.00 98.31 77 LEU A O 1
ATOM 564 N N . GLY A 1 78 ? 10.413 -17.071 -18.274 1.00 98.38 78 GLY A N 1
ATOM 565 C CA . GLY A 1 78 ? 11.647 -17.525 -18.923 1.00 98.38 78 GLY A CA 1
ATOM 566 C C . GLY A 1 78 ? 12.904 -16.736 -18.551 1.00 98.38 78 GLY A C 1
ATOM 567 O O . GLY A 1 78 ? 13.972 -17.010 -19.096 1.00 98.38 78 GLY A O 1
ATOM 568 N N . PHE A 1 79 ? 12.816 -15.786 -17.614 1.00 98.19 79 PHE A N 1
ATOM 569 C CA . PHE A 1 79 ? 14.001 -15.125 -17.066 1.00 98.19 79 PHE A CA 1
ATOM 570 C C . PHE A 1 79 ? 14.727 -16.060 -16.082 1.00 98.19 79 PHE A C 1
ATOM 572 O O . PHE A 1 79 ? 14.104 -16.732 -15.262 1.00 98.19 79 PHE A O 1
ATOM 579 N N . SER A 1 80 ? 16.058 -16.104 -16.130 1.00 97.06 80 SER A N 1
ATOM 580 C CA . SER A 1 80 ? 16.882 -16.971 -15.273 1.00 97.06 80 SER A CA 1
ATOM 581 C C . SER A 1 80 ? 17.984 -16.185 -14.571 1.00 97.06 80 SER A C 1
ATOM 583 O O . SER A 1 80 ? 18.429 -15.164 -15.088 1.00 97.06 80 SER A O 1
ATOM 585 N N . GLY A 1 81 ? 18.470 -16.697 -13.440 1.00 95.44 81 GLY A N 1
ATOM 586 C CA . GLY A 1 81 ? 19.532 -16.073 -12.649 1.00 95.44 81 GLY A CA 1
ATOM 587 C C . GLY A 1 81 ? 19.142 -15.875 -11.185 1.00 95.44 81 GLY A C 1
ATOM 588 O O . GLY A 1 81 ? 18.063 -16.304 -10.750 1.00 95.44 81 GLY A O 1
ATOM 589 N N . SER A 1 82 ? 20.063 -15.264 -10.439 1.00 86.62 82 SER A N 1
ATOM 590 C CA . SER A 1 82 ? 19.888 -14.806 -9.056 1.00 86.62 82 SER A CA 1
ATOM 591 C C . SER A 1 82 ? 19.589 -13.318 -9.016 1.00 86.62 82 SER A C 1
ATOM 593 O O . SER A 1 82 ? 20.382 -12.582 -9.648 1.00 86.62 82 SER A O 1
#

Radius of gyration: 17.48 Å; Cα contacts (8 Å, |Δi|>4): 87; chains: 1; bounding box: 48×29×39 Å

Nearest PDB structures (foldseek):
  7w8a-assembly1_C  TM=3.124E-01  e=4.539E+00  Babesia orientalis